Protein AF-A0A061RTJ3-F1 (afdb_monomer)

Secondary structure (DSSP, 8-state):
----PPPPPTT-----------------TT---SS-HHHHHHHHHHHHHHHHH---HHHHHHHHHHH-EEEEEESSSSS-EEEEE--GGG--S---

Mean predicted aligned error: 13.63 Å

Foldseek 3Di:
DDDDDDDDDPPPDDPPPDDPPPPQPPDPPDDPDPDAQVVVQLVSQLVRLCVQAVDDSVVSSVLCVVFKDKDWPDDPPVHTHIHIDGDPVSRNHPDD

Solvent-accessible surface area (backbone atoms only — not comparable to full-atom values): 6374 Å² total; per-residue (Å²): 138,84,85,82,78,80,79,81,60,97,81,70,72,74,81,69,85,68,74,77,74,76,74,74,78,77,76,77,84,80,68,84,65,96,53,57,38,63,57,49,27,51,49,56,48,47,55,50,49,29,75,61,46,72,52,56,67,70,61,46,50,55,48,42,72,74,56,42,46,77,47,77,76,43,75,80,78,89,53,62,36,42,45,62,47,66,54,75,89,73,51,66,48,91,80,127

Radius of gyration: 20.85 Å; Cα contacts (8 Å, |Δi|>4): 71; chains: 1; bounding box: 65×34×39 Å

Organism: NCBI:txid582737

Sequence (96 aa):
EGASIPFPPPWEATPAVRAPARAPPARRRGRPHPLSAQVAALQDLLEWLHAASGLEH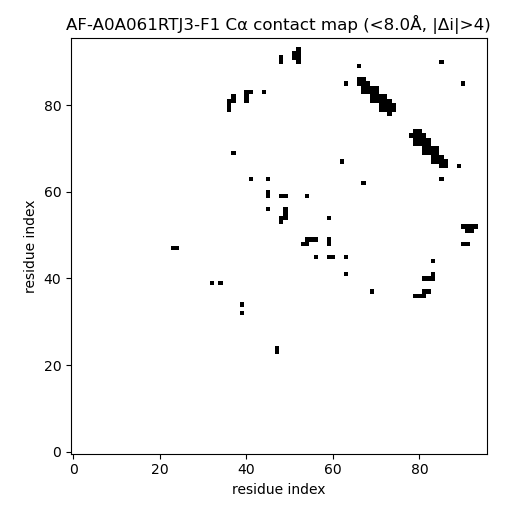EKLYRLASLAGDMAVTQVVNGRKGVHMLFPKSGIPVPQK

Nearest PDB structures (foldseek):
  2f4l-assembly2_C  TM=9.251E-01  e=8.123E-02  Thermotoga maritima MSB8
  2f4l-assembly1_B  TM=9.251E-01  e=1.293E-01  Thermotoga maritima MSB8
  2f4l-assembly2_D  TM=9.235E-01  e=1.476E-01  Thermotoga maritima MSB8
  2f4l-assembly1_A  TM=9.223E-01  e=2.866E-01  Thermotoga maritima MSB8
  4cro-assembly1_B  TM=3.526E-01  e=1.012E+00  Lambdavirus lambda

Structure (mmCIF, N/CA/C/O backbone):
data_AF-A0A061RTJ3-F1
#
_entry.id   AF-A0A061RTJ3-F1
#
loop_
_atom_site.group_PDB
_atom_site.id
_atom_site.type_symbol
_atom_site.label_atom_id
_atom_site.label_alt_id
_atom_site.label_comp_id
_atom_site.label_asym_id
_atom_site.label_entity_id
_atom_site.label_seq_id
_atom_site.pdbx_PDB_ins_code
_atom_site.Cartn_x
_atom_site.Cartn_y
_atom_site.Cartn_z
_atom_site.occupancy
_atom_site.B_iso_or_equiv
_atom_site.auth_seq_id
_atom_site.auth_comp_id
_atom_site.auth_asym_id
_atom_site.auth_atom_id
_atom_site.pdbx_PDB_model_num
ATOM 1 N N . GLU A 1 1 ? -56.541 -21.928 20.014 1.00 43.03 1 GLU A N 1
ATOM 2 C CA . GLU A 1 1 ? -56.282 -22.091 18.568 1.00 43.03 1 GLU A CA 1
ATOM 3 C C . GLU A 1 1 ? -54.878 -21.606 18.252 1.00 43.03 1 GLU A C 1
ATOM 5 O O . GLU A 1 1 ? -54.590 -20.438 18.466 1.00 43.03 1 GLU A O 1
ATOM 10 N N . GLY A 1 2 ? -53.976 -22.512 17.872 1.00 45.78 2 GLY A N 1
ATOM 11 C CA . GLY A 1 2 ? -52.583 -22.185 17.557 1.00 45.78 2 GLY A CA 1
ATOM 12 C C . GLY A 1 2 ? -52.384 -22.106 16.048 1.00 45.78 2 GLY A C 1
ATOM 13 O O . GLY A 1 2 ? -52.541 -23.111 15.362 1.00 45.78 2 GLY A O 1
ATOM 14 N N . ALA A 1 3 ? -52.049 -20.923 15.533 1.00 50.97 3 ALA A N 1
ATOM 15 C CA . ALA A 1 3 ? -51.681 -20.739 14.135 1.00 50.97 3 ALA A CA 1
ATOM 16 C C . ALA A 1 3 ? -50.208 -21.136 13.938 1.00 50.97 3 ALA A C 1
ATOM 18 O O . ALA A 1 3 ? -49.296 -20.446 14.392 1.00 50.97 3 ALA A O 1
ATOM 19 N N . SER A 1 4 ? -49.976 -22.270 13.279 1.00 50.12 4 SER A N 1
ATOM 20 C CA . SER A 1 4 ? -48.657 -22.713 12.829 1.00 50.12 4 SER A CA 1
ATOM 21 C C . SER A 1 4 ? -48.188 -21.834 11.666 1.00 50.12 4 SER A C 1
ATOM 23 O O . SER A 1 4 ? -48.743 -21.909 10.571 1.00 50.12 4 SER A O 1
ATOM 25 N N . ILE A 1 5 ? -47.171 -21.005 11.891 1.00 60.84 5 ILE A N 1
ATOM 26 C CA . ILE A 1 5 ? -46.486 -20.274 10.818 1.00 60.84 5 ILE A CA 1
ATOM 27 C C . ILE A 1 5 ? -45.558 -21.275 10.109 1.00 60.84 5 ILE 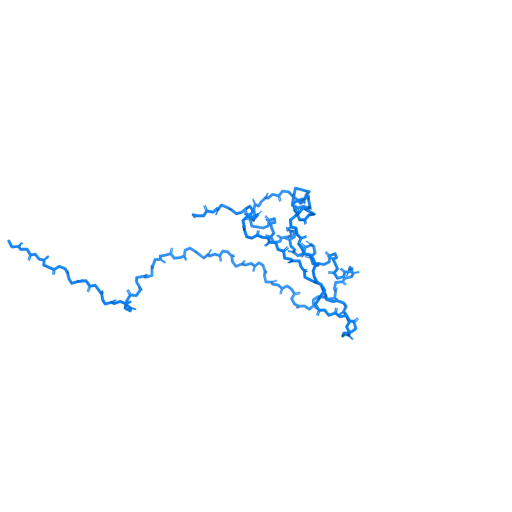A C 1
ATOM 29 O O . ILE A 1 5 ? -44.748 -21.909 10.792 1.00 60.84 5 ILE A O 1
ATOM 33 N N . PRO A 1 6 ? -45.649 -21.473 8.782 1.00 61.97 6 PRO A N 1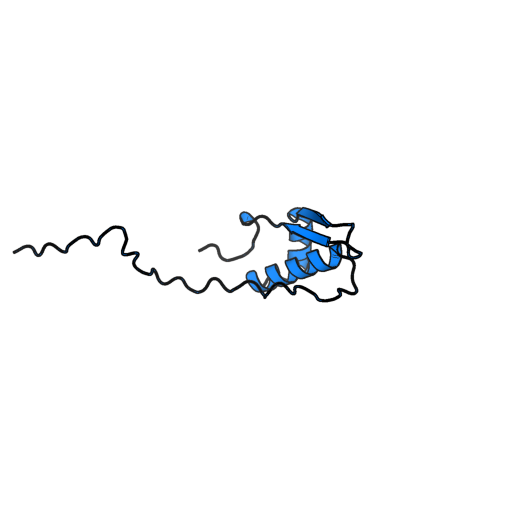
ATOM 34 C CA . PRO A 1 6 ? -44.742 -22.376 8.087 1.00 61.97 6 PRO A CA 1
ATOM 35 C C . PRO A 1 6 ? -43.318 -21.803 8.079 1.00 61.97 6 PRO A C 1
ATOM 37 O O . PRO A 1 6 ? -43.104 -20.627 7.789 1.00 61.97 6 PRO A O 1
ATOM 40 N N . PHE A 1 7 ? -42.342 -22.651 8.408 1.00 55.75 7 PHE A N 1
ATOM 41 C CA . PHE A 1 7 ? -40.918 -22.357 8.263 1.00 55.75 7 PHE A CA 1
ATOM 42 C C . PHE A 1 7 ? -40.593 -22.232 6.762 1.00 55.75 7 PHE A C 1
ATOM 44 O O . PHE A 1 7 ? -40.908 -23.164 6.015 1.00 55.75 7 PHE A O 1
ATOM 51 N N . PRO A 1 8 ? -40.015 -21.113 6.289 1.00 64.06 8 PRO A N 1
ATOM 52 C CA . PRO A 1 8 ? -39.719 -20.943 4.871 1.00 64.06 8 PRO A CA 1
ATOM 53 C C . PRO A 1 8 ? -38.653 -21.954 4.406 1.00 64.06 8 PRO A C 1
ATOM 55 O O . PRO A 1 8 ? -37.799 -22.370 5.197 1.00 64.06 8 PRO A O 1
ATOM 58 N N . PRO A 1 9 ? -38.692 -22.391 3.136 1.00 64.06 9 PRO A N 1
ATOM 59 C CA . PRO A 1 9 ? -37.754 -23.372 2.610 1.00 64.06 9 PRO A CA 1
ATOM 60 C C . PRO A 1 9 ? -36.319 -22.811 2.544 1.00 64.06 9 PRO A C 1
ATOM 62 O O . PRO A 1 9 ? -36.119 -21.607 2.390 1.00 64.06 9 PRO A O 1
ATOM 65 N N . PRO A 1 10 ? -35.292 -23.680 2.585 1.00 56.88 10 PRO A N 1
ATOM 66 C CA . PRO A 1 10 ? -33.886 -23.288 2.755 1.00 56.88 10 PRO A CA 1
ATOM 67 C C . PRO A 1 10 ? -33.290 -22.460 1.602 1.00 56.88 10 PRO A C 1
ATOM 69 O O . PRO A 1 10 ? -32.165 -21.980 1.716 1.00 56.88 10 PRO A O 1
ATOM 72 N N . TRP A 1 11 ? -34.011 -22.306 0.489 1.00 66.00 11 TRP A N 1
ATOM 73 C CA . TRP A 1 11 ? -33.580 -21.544 -0.684 1.00 66.00 11 TRP A CA 1
ATOM 74 C C . TRP A 1 11 ? -34.189 -20.134 -0.753 1.00 66.00 11 TRP A C 1
ATOM 76 O O . TRP A 1 11 ? -33.711 -19.310 -1.534 1.00 66.00 11 TRP A O 1
ATOM 86 N N . GLU A 1 12 ? -35.182 -19.815 0.084 1.00 56.19 12 GLU A N 1
ATOM 87 C CA . GLU A 1 12 ? -35.664 -18.444 0.267 1.00 56.19 12 GLU A CA 1
ATOM 88 C C . GLU A 1 12 ? -34.734 -17.712 1.238 1.00 56.19 12 GLU A C 1
ATOM 90 O O . GLU A 1 12 ? -35.011 -17.535 2.425 1.00 56.19 12 GLU A O 1
ATOM 95 N N . ALA A 1 13 ? -33.578 -17.286 0.731 1.00 55.25 13 ALA A N 1
ATOM 96 C CA . ALA A 1 13 ? -32.742 -16.344 1.453 1.00 55.25 13 ALA A CA 1
ATOM 97 C C . ALA A 1 13 ? -33.522 -15.031 1.608 1.00 55.25 13 ALA A C 1
ATOM 99 O O . ALA A 1 13 ? -33.714 -14.285 0.646 1.00 55.25 13 ALA A O 1
ATOM 100 N N . THR A 1 14 ? -33.962 -14.731 2.829 1.00 60.97 14 THR A N 1
ATOM 101 C CA . THR A 1 14 ? -34.431 -13.392 3.189 1.00 60.97 14 THR A CA 1
ATOM 102 C C . THR A 1 14 ? -33.308 -12.421 2.821 1.00 60.97 14 THR A C 1
ATOM 104 O O . THR A 1 14 ? -32.170 -12.644 3.254 1.00 60.97 14 THR A O 1
ATOM 107 N N . PRO A 1 15 ? -33.546 -11.357 2.030 1.00 46.69 15 PRO A N 1
ATOM 108 C CA . PRO A 1 15 ? -32.505 -10.381 1.789 1.00 46.69 15 PRO A CA 1
ATOM 109 C C . PRO A 1 15 ? -32.352 -9.586 3.084 1.00 46.69 15 PRO A C 1
ATOM 111 O O . PRO A 1 15 ? -32.994 -8.558 3.290 1.00 46.69 15 PRO A O 1
ATOM 114 N N . ALA A 1 16 ? -31.507 -10.082 3.989 1.00 52.50 16 ALA A N 1
ATOM 115 C CA . ALA A 1 16 ? -30.940 -9.261 5.038 1.00 52.50 16 ALA A CA 1
ATOM 116 C C . ALA A 1 16 ? -30.360 -8.039 4.329 1.00 52.50 16 ALA A C 1
ATOM 118 O O . ALA A 1 16 ? -29.482 -8.180 3.475 1.00 52.50 16 ALA A O 1
ATOM 119 N N . VAL A 1 17 ? -30.923 -6.867 4.628 1.00 51.25 17 VAL A N 1
ATOM 120 C CA . VAL A 1 17 ? -30.547 -5.574 4.062 1.00 51.25 17 VAL A CA 1
ATOM 121 C C . VAL A 1 17 ? -29.036 -5.418 4.197 1.00 51.25 17 VAL A C 1
ATOM 123 O O . VAL A 1 17 ? -28.491 -5.056 5.242 1.00 51.25 17 VAL A O 1
ATOM 126 N N . ARG A 1 18 ? -28.330 -5.766 3.123 1.00 49.16 18 ARG A N 1
ATOM 127 C CA . ARG A 1 18 ? -26.896 -5.598 3.008 1.00 49.16 18 ARG A CA 1
ATOM 128 C C . ARG A 1 18 ? -26.713 -4.152 2.599 1.00 49.16 18 ARG A C 1
ATOM 130 O O . ARG A 1 18 ? -26.808 -3.824 1.420 1.00 49.16 18 ARG A O 1
ATOM 137 N N . ALA A 1 19 ? -26.488 -3.291 3.590 1.00 47.69 19 ALA A N 1
ATOM 138 C CA . ALA A 1 19 ? -25.939 -1.964 3.344 1.00 47.69 19 ALA A 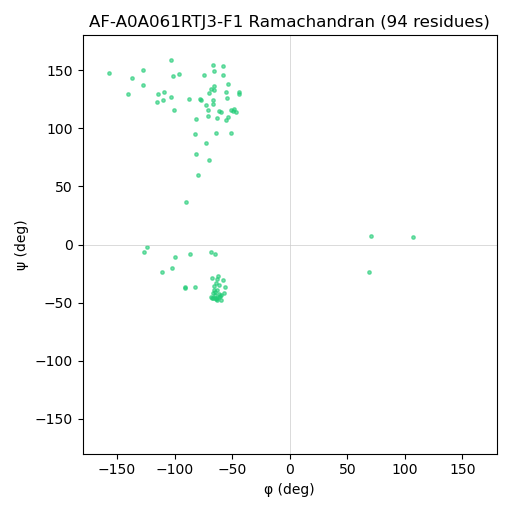CA 1
ATOM 139 C C . ALA A 1 19 ? -24.787 -2.116 2.335 1.00 47.69 19 ALA A C 1
ATOM 141 O O . ALA A 1 19 ? -23.976 -3.040 2.501 1.00 47.69 19 ALA A O 1
ATOM 142 N N . PRO A 1 20 ? -24.733 -1.305 1.264 1.00 45.31 20 PRO A N 1
ATOM 143 C CA . PRO A 1 20 ? -23.725 -1.489 0.240 1.00 45.31 20 PRO A CA 1
ATOM 144 C C . PRO A 1 20 ? -22.365 -1.337 0.911 1.00 45.31 20 PRO A C 1
ATOM 146 O O . PRO A 1 20 ? -22.023 -0.266 1.411 1.00 45.31 20 PRO A O 1
ATOM 149 N N . ALA A 1 21 ? -21.599 -2.430 0.950 1.00 56.09 21 ALA A N 1
ATOM 150 C CA . ALA A 1 21 ? -20.177 -2.352 1.218 1.00 56.09 21 ALA A CA 1
ATOM 151 C C . ALA A 1 21 ? -19.641 -1.351 0.199 1.00 56.09 21 ALA A C 1
ATOM 153 O O . ALA A 1 21 ? -19.715 -1.607 -1.005 1.00 56.09 21 ALA A O 1
ATOM 154 N N . ARG A 1 22 ? -19.245 -0.171 0.685 1.00 52.72 22 ARG A N 1
ATOM 155 C CA . ARG A 1 22 ? -18.787 0.950 -0.132 1.00 52.72 22 ARG A CA 1
ATOM 156 C C . ARG A 1 22 ? -17.797 0.382 -1.141 1.00 52.72 22 ARG A C 1
ATOM 158 O O . ARG A 1 22 ? -16.785 -0.194 -0.740 1.00 52.72 22 ARG A O 1
ATOM 165 N N . ALA A 1 23 ? -18.160 0.424 -2.423 1.00 44.81 23 ALA A N 1
ATOM 166 C CA . ALA A 1 23 ? -17.350 -0.193 -3.457 1.00 44.81 23 ALA A CA 1
ATOM 167 C C . ALA A 1 23 ? -15.937 0.394 -3.347 1.00 44.81 23 ALA A C 1
ATOM 169 O O . ALA A 1 23 ? -15.814 1.619 -3.226 1.00 44.81 23 ALA A O 1
ATOM 170 N N . PRO A 1 24 ? -14.879 -0.439 -3.329 1.00 51.84 24 PRO A N 1
ATOM 171 C CA . PRO A 1 24 ? -13.529 0.092 -3.364 1.00 51.84 24 PRO A CA 1
ATOM 172 C C . PRO A 1 24 ? -13.430 1.031 -4.576 1.00 51.84 24 PRO A C 1
ATOM 174 O O . PRO A 1 24 ? -13.999 0.691 -5.622 1.00 51.84 24 PRO A O 1
ATOM 177 N N . PRO A 1 25 ? -12.772 2.204 -4.461 1.00 51.75 25 PRO A N 1
ATOM 178 C CA . PRO A 1 25 ? -12.534 3.073 -5.605 1.00 51.75 25 PRO A CA 1
ATOM 179 C C . PRO A 1 25 ? -12.075 2.223 -6.787 1.00 51.75 25 PRO A C 1
ATOM 181 O O . PRO A 1 25 ? -11.218 1.348 -6.632 1.00 51.75 25 PRO A O 1
ATOM 184 N N . ALA A 1 26 ? -12.721 2.418 -7.940 1.00 54.69 26 ALA A N 1
ATOM 185 C CA . ALA A 1 26 ? -12.464 1.629 -9.134 1.00 54.69 26 ALA A CA 1
ATOM 186 C C . ALA A 1 26 ? -10.951 1.587 -9.374 1.00 54.69 26 ALA A C 1
ATOM 188 O O . ALA A 1 26 ? -10.340 2.632 -9.609 1.00 54.69 26 ALA A O 1
ATOM 189 N N . ARG A 1 27 ? -10.342 0.391 -9.270 1.00 55.28 27 ARG A N 1
ATOM 190 C CA . ARG A 1 27 ? -8.915 0.194 -9.559 1.00 55.28 27 ARG A CA 1
ATOM 191 C C . ARG A 1 27 ? -8.640 0.858 -10.900 1.00 55.28 27 ARG A C 1
ATOM 193 O O . ARG A 1 27 ? -9.202 0.432 -11.912 1.00 55.28 27 ARG A O 1
ATOM 200 N N . ARG A 1 28 ? -7.800 1.894 -10.913 1.00 56.38 28 ARG A N 1
ATOM 201 C CA . ARG A 1 28 ? -7.447 2.640 -12.125 1.00 56.38 28 ARG A CA 1
ATOM 202 C C . ARG A 1 28 ? -6.569 1.762 -13.025 1.00 56.38 28 ARG A C 1
ATOM 204 O O . ARG A 1 28 ? -5.365 1.972 -13.137 1.00 56.38 28 ARG A O 1
ATOM 211 N N . ARG A 1 29 ? -7.146 0.744 -13.674 1.00 46.06 29 ARG A N 1
ATOM 212 C CA . ARG A 1 29 ? -6.452 -0.030 -14.711 1.00 46.06 29 ARG A CA 1
ATOM 213 C C . ARG A 1 29 ? -6.095 0.929 -15.850 1.00 46.06 29 ARG A C 1
ATOM 215 O O . ARG A 1 29 ? -6.982 1.451 -16.510 1.00 46.06 29 ARG A O 1
ATOM 222 N N . GLY A 1 30 ? -4.799 1.146 -16.072 1.00 52.59 30 GLY A N 1
ATOM 223 C CA . GLY A 1 30 ? -4.295 1.726 -17.320 1.00 52.59 30 GLY A CA 1
ATOM 224 C C . GLY A 1 30 ? -3.783 3.166 -17.285 1.00 52.59 30 GLY A C 1
ATOM 225 O O . GLY A 1 30 ? -3.431 3.669 -18.348 1.00 52.59 30 GLY A O 1
ATOM 226 N N . ARG A 1 31 ? -3.661 3.843 -16.132 1.00 53.44 31 ARG A N 1
ATOM 227 C CA . ARG A 1 31 ? -2.904 5.110 -16.131 1.00 53.44 31 ARG A CA 1
ATOM 228 C C . ARG A 1 31 ? -1.411 4.824 -16.327 1.00 53.44 31 ARG A C 1
ATOM 230 O O . ARG A 1 31 ? -0.858 3.999 -15.593 1.00 53.44 31 ARG A O 1
ATOM 237 N N . PRO A 1 32 ? -0.722 5.505 -17.260 1.00 52.44 32 PRO A N 1
ATOM 238 C CA . PRO A 1 32 ? 0.723 5.561 -17.216 1.00 52.44 32 PRO A CA 1
ATOM 239 C C . PRO A 1 32 ? 1.114 6.295 -15.932 1.00 52.44 32 PRO A C 1
ATOM 241 O O . PRO A 1 32 ? 1.063 7.516 -15.879 1.00 52.44 32 PRO A O 1
ATOM 244 N N . HIS A 1 33 ? 1.420 5.553 -14.863 1.00 55.50 33 HIS A N 1
ATOM 245 C CA . HIS A 1 33 ? 1.914 6.177 -13.642 1.00 55.50 33 HIS A CA 1
ATOM 246 C C . HIS A 1 33 ? 3.296 6.764 -13.962 1.00 55.50 33 HIS A C 1
ATOM 248 O O . HIS A 1 33 ? 4.172 6.003 -14.377 1.00 55.50 33 HIS A O 1
ATOM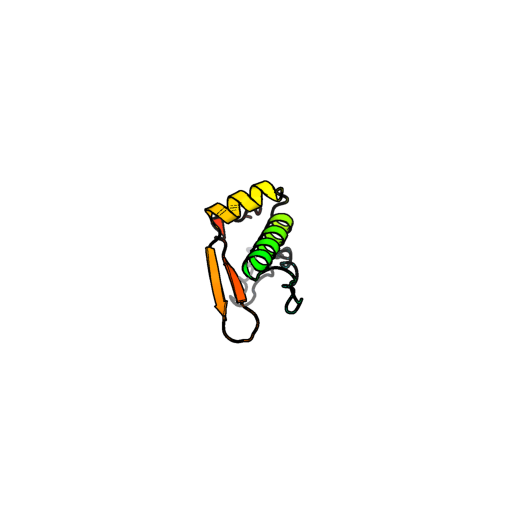 254 N N . PRO A 1 34 ? 3.511 8.082 -13.804 1.00 53.88 34 PRO A N 1
ATOM 255 C CA . PRO A 1 34 ? 4.829 8.695 -13.990 1.00 53.88 34 PRO A CA 1
ATOM 256 C C . PRO A 1 34 ? 5.822 8.276 -12.890 1.00 53.88 34 PRO A C 1
ATOM 258 O O . PRO A 1 34 ? 6.998 8.613 -12.946 1.00 53.88 34 PRO A O 1
ATOM 261 N N . LEU A 1 35 ? 5.336 7.543 -11.883 1.00 64.88 35 LEU A N 1
ATOM 262 C CA . LEU A 1 35 ? 6.069 7.064 -10.720 1.00 64.88 35 LEU A CA 1
ATOM 263 C C . LEU A 1 35 ? 6.400 5.579 -10.881 1.00 64.88 35 LEU A C 1
ATOM 265 O O . LEU A 1 35 ? 5.746 4.856 -11.638 1.00 64.88 35 LEU A O 1
ATOM 269 N N . SER A 1 36 ? 7.404 5.110 -10.143 1.00 87.44 36 SER A N 1
ATOM 270 C CA . SER A 1 36 ? 7.765 3.695 -10.139 1.00 87.44 36 SER A CA 1
ATOM 271 C C . SER A 1 36 ? 6.584 2.814 -9.703 1.00 87.44 36 SER A C 1
ATOM 273 O O . SER A 1 36 ? 5.693 3.240 -8.966 1.00 87.44 36 SER A O 1
ATOM 275 N N . ALA A 1 37 ? 6.573 1.558 -10.157 1.00 88.25 37 ALA A N 1
ATOM 276 C CA . ALA A 1 37 ? 5.482 0.619 -9.884 1.00 88.25 37 ALA A CA 1
ATOM 277 C C . ALA A 1 37 ? 5.232 0.403 -8.380 1.00 88.25 37 ALA A C 1
ATOM 279 O O . ALA A 1 37 ? 4.097 0.176 -7.972 1.00 88.25 37 ALA A O 1
ATOM 280 N N . GLN A 1 38 ? 6.282 0.508 -7.560 1.00 92.19 38 GLN A N 1
ATOM 281 C CA . GLN A 1 38 ? 6.192 0.418 -6.103 1.00 92.19 38 GLN A CA 1
ATOM 282 C C . GLN A 1 38 ? 5.431 1.612 -5.519 1.00 92.19 38 GLN A C 1
ATOM 284 O O . GLN A 1 38 ? 4.526 1.438 -4.709 1.00 92.19 38 GLN A O 1
ATOM 289 N N . VAL A 1 39 ? 5.767 2.824 -5.972 1.00 92.38 39 VAL A N 1
ATOM 290 C CA . VAL A 1 39 ? 5.133 4.061 -5.502 1.00 92.38 39 VAL A CA 1
ATOM 291 C C . VAL A 1 39 ? 3.660 4.092 -5.897 1.00 92.38 39 VAL A C 1
ATOM 293 O O . VAL A 1 39 ? 2.824 4.446 -5.073 1.00 92.38 39 VAL A O 1
ATOM 296 N N . ALA A 1 40 ? 3.333 3.658 -7.117 1.00 90.75 40 ALA A N 1
ATOM 297 C CA . ALA A 1 40 ? 1.948 3.538 -7.566 1.00 90.75 40 ALA A CA 1
ATOM 298 C C . ALA A 1 40 ? 1.138 2.573 -6.680 1.00 90.75 40 ALA A C 1
ATOM 300 O O . ALA A 1 40 ? 0.060 2.924 -6.212 1.00 90.75 40 ALA A O 1
ATOM 301 N N . ALA A 1 41 ? 1.681 1.384 -6.388 1.00 91.56 41 ALA A N 1
ATOM 302 C CA . ALA A 1 41 ? 1.004 0.396 -5.546 1.00 91.56 41 ALA A CA 1
ATOM 303 C C . ALA A 1 41 ? 0.778 0.893 -4.107 1.00 91.56 41 ALA A C 1
ATOM 305 O O . ALA A 1 41 ? -0.277 0.633 -3.528 1.00 91.56 41 ALA A O 1
ATOM 306 N N . LEU A 1 42 ? 1.750 1.614 -3.541 1.00 93.44 42 LEU A N 1
ATOM 307 C CA . LEU A 1 42 ? 1.626 2.202 -2.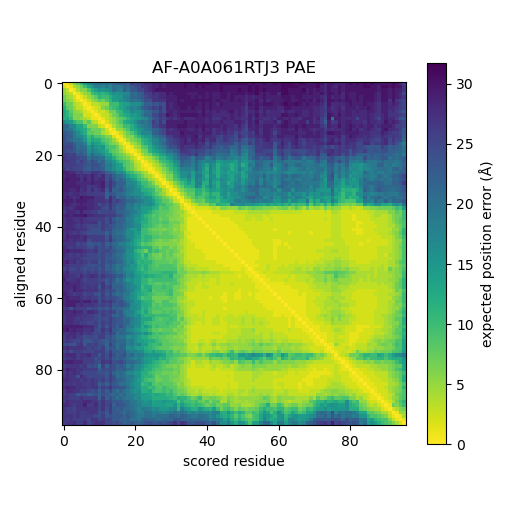211 1.00 93.44 42 LEU A CA 1
ATOM 308 C C . LEU A 1 42 ? 0.589 3.332 -2.187 1.00 93.44 42 LEU A C 1
ATOM 310 O O . LEU A 1 42 ? -0.248 3.356 -1.292 1.00 93.44 42 LEU A O 1
ATOM 314 N N . GLN A 1 43 ? 0.608 4.241 -3.165 1.00 92.19 43 GLN A N 1
ATOM 315 C CA . GLN A 1 43 ? -0.370 5.333 -3.247 1.00 92.19 43 GLN A CA 1
ATOM 316 C C . GLN A 1 43 ? -1.797 4.802 -3.392 1.00 92.19 43 GLN A C 1
ATOM 318 O O . GLN A 1 43 ? -2.669 5.219 -2.635 1.00 92.19 43 GLN A O 1
ATOM 323 N N . ASP A 1 44 ? -2.011 3.818 -4.270 1.00 91.69 44 ASP A N 1
ATOM 324 C CA . ASP A 1 44 ? -3.314 3.166 -4.429 1.00 91.69 44 ASP A CA 1
ATOM 325 C C . ASP A 1 44 ? -3.810 2.560 -3.101 1.00 91.69 44 ASP A C 1
ATOM 327 O O . ASP A 1 44 ? -4.992 2.676 -2.764 1.00 91.69 44 ASP A O 1
ATOM 331 N N . LEU A 1 45 ? -2.920 1.926 -2.322 1.00 91.88 45 LEU A N 1
ATOM 332 C CA . LEU A 1 45 ? -3.275 1.384 -1.008 1.00 91.88 45 LEU A CA 1
ATOM 333 C C . LEU A 1 45 ? -3.618 2.496 -0.010 1.00 91.88 45 LEU A C 1
ATOM 335 O O . LEU A 1 45 ? -4.611 2.376 0.706 1.00 91.88 45 LEU A O 1
ATOM 339 N N . LEU A 1 46 ? -2.811 3.556 0.065 1.00 92.56 46 LEU A N 1
ATOM 340 C CA . LEU A 1 46 ? -3.023 4.648 1.016 1.00 92.56 46 LEU A CA 1
ATOM 341 C C . LEU A 1 46 ? -4.315 5.407 0.721 1.00 92.56 46 LEU A C 1
ATOM 343 O O . LEU A 1 46 ? -5.080 5.650 1.650 1.00 92.56 46 LEU A O 1
ATOM 347 N N . GLU A 1 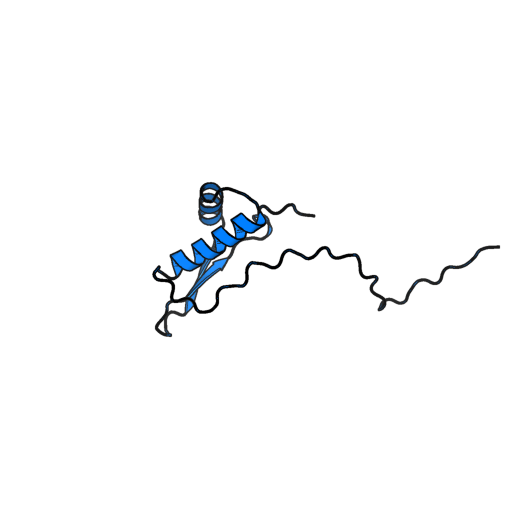47 ? -4.606 5.702 -0.547 1.00 91.88 47 GLU A N 1
ATOM 348 C CA . GLU A 1 47 ? -5.879 6.302 -0.960 1.00 91.88 47 GLU A CA 1
ATOM 349 C C . GLU A 1 47 ? -7.059 5.405 -0.570 1.00 91.88 47 GLU A C 1
ATOM 351 O O . GLU A 1 47 ? -8.064 5.878 -0.031 1.00 91.88 47 GLU A O 1
ATOM 356 N N . TRP A 1 48 ? -6.929 4.093 -0.793 1.00 90.25 48 TRP A N 1
ATOM 357 C CA . TRP A 1 48 ? -7.958 3.126 -0.426 1.00 90.25 48 TRP A CA 1
ATOM 358 C C . TRP A 1 48 ? -8.184 3.059 1.091 1.00 90.25 48 TRP A C 1
ATOM 360 O O . TRP A 1 48 ? -9.328 3.129 1.547 1.00 90.25 48 TRP A O 1
ATOM 370 N N . LEU A 1 49 ? -7.112 2.972 1.882 1.00 89.88 49 LEU A N 1
ATOM 371 C CA . LEU A 1 49 ? -7.179 2.947 3.343 1.00 89.88 49 LEU A CA 1
ATOM 372 C C . LEU A 1 49 ? -7.698 4.271 3.911 1.00 89.88 49 LEU A C 1
ATOM 374 O O . LEU A 1 49 ? -8.487 4.256 4.855 1.00 89.88 49 LEU A O 1
ATOM 378 N N . HIS A 1 50 ? -7.304 5.406 3.336 1.00 90.81 50 HIS A N 1
ATOM 379 C CA . HIS A 1 50 ? -7.780 6.727 3.737 1.00 90.81 50 HIS A CA 1
ATOM 380 C C . HIS A 1 50 ? -9.283 6.850 3.493 1.00 90.81 50 HIS A C 1
ATOM 382 O O . HIS A 1 50 ? -10.031 7.191 4.406 1.00 90.81 50 HIS A O 1
ATOM 388 N N . ALA A 1 51 ? -9.752 6.459 2.306 1.00 87.56 51 ALA A N 1
ATOM 389 C CA . ALA A 1 51 ? -11.175 6.456 1.984 1.00 87.56 51 ALA A CA 1
ATOM 390 C C . ALA A 1 51 ? -11.995 5.493 2.866 1.00 87.56 51 ALA A C 1
ATOM 392 O O . ALA A 1 51 ? -13.181 5.743 3.103 1.00 87.56 51 ALA A O 1
ATOM 393 N N . ALA A 1 52 ? -11.390 4.396 3.332 1.00 86.50 52 ALA A N 1
ATOM 394 C CA . ALA A 1 52 ? -12.043 3.400 4.178 1.00 86.50 52 ALA A CA 1
ATOM 395 C C . ALA A 1 52 ? -12.073 3.781 5.671 1.00 86.50 52 ALA A C 1
ATOM 397 O O . ALA A 1 52 ? -13.058 3.486 6.344 1.00 86.50 52 ALA A O 1
ATOM 398 N N . SER A 1 53 ? -11.016 4.421 6.178 1.00 86.62 53 SER A N 1
ATOM 399 C CA . SER A 1 53 ? -10.798 4.654 7.616 1.00 86.62 53 SER A CA 1
ATOM 400 C C . SER A 1 53 ? -10.913 6.109 8.067 1.00 86.62 53 SER A C 1
ATOM 402 O O . SER A 1 53 ? -11.140 6.364 9.246 1.00 86.62 53 SER A O 1
ATOM 404 N N . GLY A 1 54 ? -10.713 7.068 7.159 1.00 85.81 54 GLY A N 1
ATOM 405 C CA . GLY A 1 54 ? -10.583 8.490 7.489 1.00 85.81 54 GLY A CA 1
ATOM 406 C C . GLY A 1 54 ? -9.278 8.86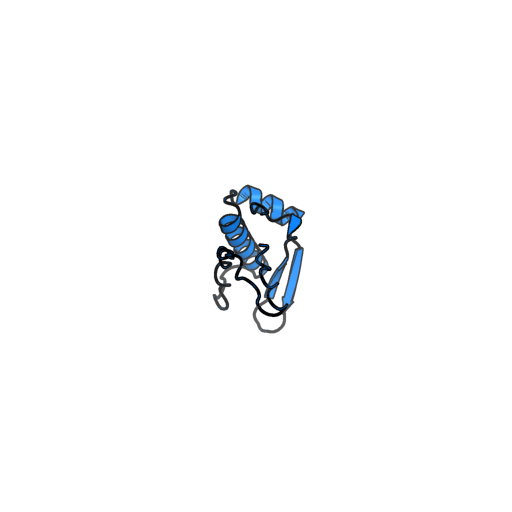2 8.206 1.00 85.81 54 GLY A C 1
ATOM 407 O O . GLY A 1 54 ? -9.139 9.998 8.649 1.00 85.81 54 GLY A O 1
ATOM 408 N N . LEU A 1 55 ? -8.318 7.939 8.348 1.00 88.94 55 LEU A N 1
ATOM 409 C CA . LEU A 1 55 ? -7.028 8.229 8.979 1.00 88.94 55 LEU A CA 1
ATOM 410 C C . LEU A 1 55 ? -6.120 9.050 8.065 1.00 88.94 55 LEU A C 1
ATOM 412 O O . LEU A 1 55 ? -6.079 8.841 6.857 1.00 88.94 55 LEU A O 1
ATOM 416 N N . GLU A 1 56 ? -5.321 9.926 8.669 1.00 90.44 56 GLU A N 1
ATOM 417 C CA . GLU A 1 56 ? -4.308 10.711 7.962 1.00 90.44 56 GLU A CA 1
ATOM 418 C C . GLU A 1 56 ? -3.282 9.842 7.227 1.00 90.44 56 GLU A C 1
ATOM 420 O O . GLU A 1 56 ? -2.862 8.784 7.717 1.00 90.44 56 GLU A O 1
ATOM 425 N N . HIS A 1 57 ? -2.814 10.342 6.080 1.00 88.31 57 HIS A N 1
ATOM 426 C CA . HIS A 1 57 ? -1.864 9.638 5.216 1.00 88.31 57 HIS A CA 1
ATOM 427 C C . HIS A 1 57 ? -0.580 9.239 5.955 1.00 88.31 57 HIS A C 1
ATOM 429 O O . HIS A 1 57 ? -0.083 8.141 5.731 1.00 88.31 57 HIS A O 1
ATOM 435 N N . GLU A 1 58 ? -0.072 10.058 6.885 1.00 93.94 58 GLU A N 1
ATOM 436 C CA . GLU A 1 58 ? 1.112 9.696 7.682 1.00 93.94 58 GLU A CA 1
ATOM 437 C C . GLU A 1 58 ? 0.905 8.433 8.525 1.00 93.94 58 GLU A C 1
ATOM 439 O O . GLU A 1 58 ? 1.781 7.567 8.588 1.00 93.94 58 GLU A O 1
ATOM 444 N N . LYS A 1 59 ? -0.253 8.311 9.188 1.00 92.44 59 LYS A N 1
ATOM 445 C CA . LYS A 1 59 ? -0.561 7.146 10.031 1.00 92.44 59 LYS A CA 1
ATOM 446 C C . LYS A 1 59 ? -0.701 5.897 9.173 1.00 92.44 59 LYS A C 1
ATOM 448 O O . LYS A 1 59 ? -0.175 4.845 9.530 1.00 92.44 59 LYS A O 1
ATOM 453 N N . LEU A 1 60 ? -1.360 6.033 8.027 1.00 92.00 60 LEU A N 1
ATOM 454 C CA . LEU A 1 60 ? -1.518 4.950 7.066 1.00 92.00 60 LEU A CA 1
ATOM 455 C C . LEU A 1 60 ? -0.186 4.539 6.442 1.00 92.00 60 LEU A C 1
ATOM 457 O O . LEU A 1 60 ? 0.042 3.350 6.257 1.00 92.00 60 LEU A O 1
ATOM 461 N N . TYR A 1 61 ? 0.721 5.484 6.194 1.00 94.12 61 TYR A N 1
ATOM 462 C CA . TYR A 1 61 ? 2.062 5.192 5.695 1.00 94.12 61 TYR A CA 1
ATOM 463 C C . TYR A 1 61 ? 2.858 4.352 6.696 1.00 94.12 61 TYR A C 1
ATOM 465 O O . TYR A 1 61 ? 3.443 3.335 6.328 1.00 94.12 61 TYR A O 1
ATOM 473 N N . ARG A 1 62 ? 2.834 4.727 7.984 1.00 93.75 62 ARG A N 1
ATOM 474 C CA . ARG A 1 62 ? 3.473 3.939 9.054 1.00 93.75 62 ARG A CA 1
ATOM 475 C C . ARG A 1 62 ? 2.861 2.544 9.161 1.00 93.75 62 ARG A C 1
ATOM 477 O O . ARG A 1 62 ? 3.588 1.564 9.275 1.00 93.75 62 ARG A O 1
ATOM 484 N N . LEU A 1 63 ? 1.537 2.450 9.076 1.00 92.00 63 LEU A N 1
ATOM 485 C CA . LEU A 1 63 ? 0.823 1.179 9.127 1.00 92.00 63 LEU A CA 1
ATOM 486 C C . LEU A 1 63 ? 1.159 0.280 7.924 1.00 92.00 63 LEU A C 1
ATOM 488 O O . LEU A 1 63 ? 1.467 -0.895 8.103 1.00 92.00 63 LEU A O 1
ATOM 492 N N . ALA A 1 64 ? 1.157 0.833 6.712 1.00 92.12 64 ALA A N 1
ATOM 493 C CA . ALA A 1 64 ? 1.538 0.128 5.491 1.00 92.12 64 ALA A CA 1
ATOM 494 C C . ALA A 1 64 ? 3.014 -0.289 5.507 1.00 92.12 64 ALA A C 1
ATOM 496 O O . ALA A 1 64 ? 3.347 -1.349 4.995 1.00 92.12 64 ALA A O 1
ATOM 497 N N . SER A 1 65 ? 3.895 0.490 6.137 1.00 93.38 65 SER A N 1
ATOM 498 C CA . SER A 1 65 ? 5.297 0.105 6.320 1.00 93.38 65 SER A CA 1
ATOM 499 C C . SER A 1 65 ? 5.480 -1.085 7.267 1.00 93.38 65 SER A C 1
ATOM 501 O O . SER A 1 65 ? 6.480 -1.786 7.149 1.00 93.38 65 SER A O 1
ATOM 503 N N . LEU A 1 66 ? 4.575 -1.279 8.231 1.00 93.69 66 LEU A N 1
ATOM 504 C CA . LEU A 1 66 ? 4.668 -2.345 9.235 1.00 93.69 66 LEU A CA 1
ATOM 505 C C . LEU A 1 66 ? 3.954 -3.626 8.801 1.00 93.69 66 LEU A C 1
ATOM 507 O O . LEU A 1 66 ? 4.403 -4.718 9.129 1.00 93.69 66 LEU A O 1
ATOM 511 N N . ALA A 1 67 ? 2.823 -3.485 8.110 1.00 92.69 67 ALA A N 1
ATOM 512 C CA . ALA A 1 67 ? 1.913 -4.587 7.808 1.00 92.69 67 ALA A CA 1
ATOM 513 C C . ALA A 1 67 ? 1.638 -4.769 6.307 1.00 92.69 67 ALA A C 1
ATOM 515 O O . ALA A 1 67 ? 0.869 -5.651 5.932 1.00 92.69 67 ALA A O 1
ATOM 516 N N . GLY A 1 68 ? 2.192 -3.911 5.449 1.00 91.75 68 GLY A N 1
ATOM 517 C CA . GLY A 1 68 ? 2.028 -4.005 4.004 1.00 91.75 68 GLY A CA 1
ATOM 518 C C . GLY A 1 68 ? 3.083 -4.907 3.378 1.00 91.75 68 GLY A C 1
ATOM 519 O O . GLY A 1 68 ? 4.279 -4.655 3.502 1.00 91.75 68 GLY A O 1
ATOM 520 N N . ASP A 1 69 ? 2.628 -5.905 2.628 1.00 94.50 69 ASP A N 1
ATOM 521 C CA . ASP A 1 69 ? 3.493 -6.812 1.877 1.00 94.50 69 ASP A CA 1
ATOM 522 C C . ASP A 1 69 ? 3.476 -6.443 0.400 1.00 94.50 69 ASP A C 1
ATOM 524 O O . ASP A 1 69 ? 2.418 -6.346 -0.222 1.00 94.50 69 ASP A O 1
ATOM 528 N N . MET A 1 70 ? 4.650 -6.250 -0.194 1.00 93.94 70 MET A N 1
ATOM 529 C CA . MET A 1 70 ? 4.767 -5.845 -1.590 1.00 93.94 70 MET A CA 1
ATOM 530 C C . MET A 1 70 ? 5.314 -6.986 -2.446 1.00 93.94 70 MET A C 1
ATOM 532 O O . MET A 1 70 ? 6.408 -7.489 -2.199 1.00 93.94 70 MET A O 1
ATOM 536 N N . ALA A 1 71 ? 4.580 -7.360 -3.493 1.00 92.50 71 ALA A N 1
ATOM 537 C CA . ALA A 1 71 ? 4.943 -8.461 -4.377 1.00 92.50 71 ALA A CA 1
ATOM 538 C C . ALA A 1 71 ? 4.953 -8.033 -5.850 1.00 92.50 71 ALA A C 1
ATOM 540 O O . ALA A 1 71 ? 4.068 -7.327 -6.351 1.00 92.50 71 ALA A O 1
ATOM 541 N N . VAL A 1 72 ? 5.981 -8.477 -6.570 1.00 92.81 72 VAL A N 1
ATOM 542 C CA . VAL A 1 72 ? 6.150 -8.211 -8.001 1.00 92.81 72 VAL A CA 1
ATOM 543 C C . VAL A 1 72 ? 5.228 -9.139 -8.789 1.00 92.81 72 VAL A C 1
ATOM 545 O O . VAL A 1 72 ? 5.282 -10.352 -8.622 1.00 92.81 72 VAL A O 1
ATOM 548 N N . THR A 1 73 ? 4.380 -8.579 -9.652 1.00 90.25 73 THR A N 1
ATOM 549 C CA . THR A 1 73 ? 3.483 -9.366 -10.518 1.00 90.25 73 THR A CA 1
ATOM 550 C C . THR A 1 73 ? 4.107 -9.680 -11.866 1.00 90.25 73 THR A C 1
ATOM 552 O O . THR A 1 73 ? 3.889 -10.754 -12.415 1.00 90.25 73 THR A O 1
ATOM 555 N N . GLN A 1 74 ? 4.858 -8.733 -12.426 1.00 88.25 74 GLN A N 1
ATOM 556 C CA . GLN A 1 74 ? 5.497 -8.881 -13.727 1.00 88.25 74 GLN A CA 1
ATOM 557 C C . GLN A 1 74 ? 6.699 -7.951 -13.857 1.00 88.25 74 GLN A C 1
ATOM 559 O O . GLN A 1 74 ? 6.696 -6.823 -13.356 1.00 88.25 74 GLN A O 1
ATOM 564 N N . VAL A 1 75 ? 7.704 -8.402 -14.603 1.00 90.88 75 VAL A N 1
ATOM 565 C CA . VAL A 1 75 ? 8.876 -7.587 -14.968 1.00 90.88 75 VAL A CA 1
ATOM 566 C C . VAL A 1 75 ? 9.141 -7.554 -16.472 1.00 90.88 75 VAL A C 1
ATOM 568 O O . VAL A 1 75 ? 10.001 -6.798 -16.907 1.00 90.88 75 VAL A O 1
ATOM 571 N N . VAL A 1 76 ? 8.398 -8.336 -17.263 1.00 88.81 76 VAL A N 1
ATOM 572 C CA . VAL A 1 76 ? 8.755 -8.640 -18.660 1.00 88.81 76 VAL A CA 1
ATOM 573 C C . VAL A 1 76 ? 7.964 -7.857 -19.714 1.00 88.81 76 VAL A C 1
ATOM 575 O O . VAL A 1 76 ? 8.448 -7.679 -20.822 1.00 88.81 76 VAL A O 1
ATOM 578 N N . ASN A 1 77 ? 6.792 -7.305 -19.386 1.00 76.50 77 ASN A N 1
ATOM 579 C CA . ASN A 1 77 ? 5.897 -6.685 -20.379 1.00 76.50 77 ASN A CA 1
ATOM 580 C C . ASN A 1 77 ? 6.156 -5.181 -20.595 1.00 76.50 77 ASN A C 1
ATOM 582 O O . ASN A 1 77 ? 5.218 -4.391 -20.714 1.00 76.50 77 ASN A O 1
ATOM 586 N N . GLY A 1 78 ? 7.422 -4.748 -20.547 1.00 82.44 78 GLY A N 1
ATOM 587 C CA . GLY A 1 78 ? 7.845 -3.343 -20.696 1.00 82.44 78 GLY A CA 1
ATOM 588 C C . GLY A 1 78 ? 7.449 -2.407 -19.541 1.00 82.44 78 GLY A C 1
ATOM 589 O O . GLY A 1 78 ? 8.117 -1.406 -19.290 1.00 82.44 78 GLY A O 1
ATOM 590 N N . ARG A 1 79 ? 6.405 -2.747 -18.776 1.00 83.31 79 ARG A N 1
ATOM 591 C CA . ARG A 1 79 ? 5.978 -2.066 -17.549 1.00 83.31 79 ARG A CA 1
ATOM 592 C C . ARG A 1 79 ? 6.139 -3.014 -16.365 1.00 83.31 79 ARG A C 1
ATOM 594 O O . ARG A 1 79 ? 5.537 -4.087 -16.337 1.00 83.31 79 ARG A O 1
ATOM 601 N N . LYS A 1 80 ? 6.919 -2.604 -15.364 1.00 88.00 80 LYS A N 1
ATOM 602 C CA . LYS A 1 80 ? 7.025 -3.337 -14.094 1.00 88.00 80 LYS A CA 1
ATOM 603 C C . LYS A 1 80 ? 5.677 -3.277 -13.372 1.00 88.00 80 LYS A C 1
ATOM 605 O O . LYS A 1 80 ? 5.065 -2.213 -13.297 1.00 88.00 80 LYS A O 1
ATOM 610 N N . GLY A 1 81 ? 5.211 -4.416 -12.876 1.00 89.38 81 GLY A N 1
ATOM 611 C CA . GLY A 1 81 ? 3.970 -4.542 -12.122 1.00 89.38 81 GLY A CA 1
ATOM 612 C C . GLY A 1 81 ? 4.270 -4.961 -10.693 1.00 89.38 81 GLY A C 1
ATOM 613 O O . GLY A 1 81 ? 5.007 -5.918 -10.464 1.00 89.38 81 GLY A O 1
ATOM 614 N N . VAL A 1 82 ? 3.704 -4.236 -9.738 1.00 92.00 82 VAL A N 1
ATOM 615 C CA . VAL A 1 82 ? 3.838 -4.504 -8.308 1.00 92.00 82 VAL A CA 1
ATOM 616 C C . VAL A 1 82 ? 2.463 -4.338 -7.677 1.00 92.00 82 VAL A C 1
ATOM 618 O O . VAL A 1 82 ? 1.683 -3.488 -8.107 1.00 92.00 82 VAL A O 1
ATOM 621 N N . HIS A 1 83 ? 2.148 -5.171 -6.694 1.00 92.31 83 HIS A N 1
ATOM 622 C CA . HIS A 1 83 ? 0.948 -5.033 -5.879 1.00 92.31 83 HIS A CA 1
ATOM 623 C C . HIS A 1 83 ? 1.322 -5.034 -4.404 1.00 92.31 83 HIS A C 1
ATOM 625 O O . HIS A 1 83 ? 2.314 -5.650 -4.015 1.00 92.31 83 HIS A O 1
ATOM 631 N N . MET A 1 84 ? 0.514 -4.343 -3.606 1.00 92.81 84 MET A N 1
ATOM 632 C CA . MET A 1 84 ? 0.612 -4.362 -2.156 1.00 92.81 84 MET A CA 1
ATOM 633 C C . MET A 1 84 ? -0.579 -5.130 -1.585 1.00 92.81 84 MET A C 1
ATOM 635 O O . MET A 1 84 ? -1.726 -4.917 -1.992 1.00 92.81 84 MET A O 1
ATOM 639 N N . LEU A 1 85 ? -0.287 -6.056 -0.686 1.00 91.62 85 LEU A N 1
ATOM 640 C CA . LEU A 1 85 ? -1.238 -6.805 0.113 1.00 91.62 85 LEU A CA 1
ATOM 641 C C . LEU A 1 85 ? -1.269 -6.186 1.504 1.00 91.62 85 LEU A C 1
ATOM 643 O O . LEU A 1 85 ? -0.258 -5.705 2.010 1.00 91.62 85 LEU A O 1
ATOM 647 N N . PHE A 1 86 ? -2.450 -6.185 2.108 1.00 91.38 86 PHE A N 1
ATOM 648 C CA . PHE A 1 86 ? -2.642 -5.640 3.438 1.00 91.38 86 PHE A CA 1
ATOM 649 C C . PHE A 1 86 ? -3.615 -6.540 4.214 1.00 91.38 86 PHE A C 1
ATOM 651 O O . PHE A 1 86 ? -4.673 -6.894 3.673 1.00 91.38 86 PHE A O 1
ATOM 658 N N . PRO A 1 87 ? -3.273 -6.968 5.441 1.00 89.56 87 PRO A N 1
ATOM 659 C CA . PRO A 1 87 ? -4.078 -7.916 6.199 1.00 89.56 87 PRO A CA 1
ATOM 660 C C . PRO A 1 87 ? -5.424 -7.302 6.579 1.00 89.56 87 PRO A C 1
ATOM 662 O O . PRO A 1 87 ? -5.498 -6.166 7.046 1.00 89.56 87 PRO A O 1
ATOM 665 N N . LYS A 1 88 ? -6.508 -8.075 6.427 1.00 84.75 88 LYS A N 1
ATOM 666 C CA . LYS A 1 88 ? -7.866 -7.579 6.705 1.00 84.75 88 LYS A CA 1
ATOM 667 C C . LYS A 1 88 ? -8.071 -7.159 8.160 1.00 84.75 88 LYS A C 1
ATOM 669 O O . LYS A 1 88 ? -8.774 -6.189 8.410 1.00 84.75 88 LYS A O 1
ATOM 674 N N . SER A 1 89 ? -7.427 -7.865 9.088 1.00 84.12 89 SER A N 1
ATOM 675 C CA . SER A 1 89 ? -7.422 -7.549 10.521 1.00 84.12 89 SER A CA 1
ATOM 676 C C . SER A 1 89 ? -6.785 -6.196 10.834 1.00 84.12 89 SER A C 1
ATOM 678 O O . SER A 1 89 ? -7.139 -5.576 11.830 1.00 84.12 89 SER A O 1
ATOM 680 N N . GLY A 1 90 ? -5.858 -5.734 9.993 1.00 76.69 90 GLY A N 1
ATOM 681 C CA . GLY A 1 90 ? -5.206 -4.441 10.148 1.00 76.69 90 GLY A CA 1
ATOM 682 C C . GLY A 1 90 ? -5.981 -3.290 9.515 1.00 76.69 90 GLY A C 1
ATOM 683 O O . GLY A 1 90 ? -5.564 -2.145 9.676 1.00 76.69 90 GLY A O 1
ATOM 684 N N . ILE A 1 91 ? -7.058 -3.555 8.758 1.00 77.50 91 ILE A N 1
ATOM 685 C CA . ILE A 1 91 ? -7.795 -2.485 8.083 1.00 77.50 91 ILE A CA 1
ATOM 686 C C . ILE A 1 91 ? -8.586 -1.713 9.145 1.00 77.50 91 ILE A C 1
ATOM 688 O O . ILE A 1 91 ? -9.473 -2.293 9.777 1.00 77.50 91 ILE A O 1
ATOM 692 N N . PRO A 1 92 ? -8.346 -0.400 9.300 1.00 69.25 92 PRO A N 1
ATOM 693 C CA . PRO A 1 92 ? -9.081 0.430 10.239 1.00 69.25 92 PRO A CA 1
ATOM 694 C C . PRO A 1 92 ? -10.448 0.816 9.655 1.00 69.25 92 PRO A C 1
ATOM 696 O O . PRO A 1 92 ? -10.750 1.981 9.442 1.00 69.25 92 PRO A O 1
ATOM 699 N N . VAL A 1 93 ? -11.281 -0.175 9.345 1.00 65.06 93 VAL A N 1
ATOM 700 C CA . VAL A 1 93 ? -12.722 0.011 9.125 1.00 65.06 93 VAL A CA 1
ATOM 701 C C . VAL A 1 93 ? -13.448 -0.309 10.430 1.00 65.06 93 VAL A C 1
ATOM 703 O O . VAL A 1 93 ? -13.0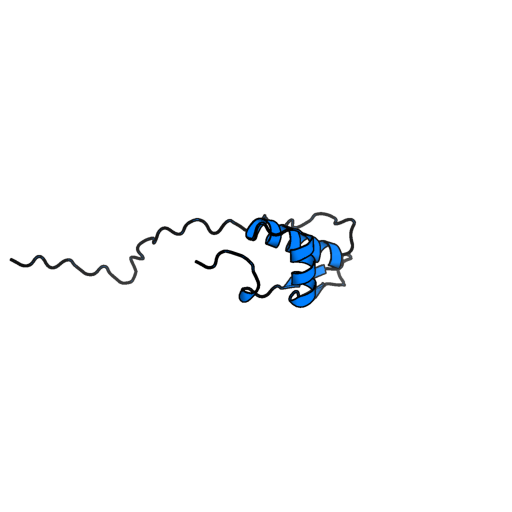16 -1.238 11.119 1.00 65.06 93 VAL A O 1
ATOM 706 N N . PRO A 1 94 ? -14.567 0.370 10.754 1.00 58.25 94 PRO A N 1
ATOM 707 C CA . PRO A 1 94 ? -15.486 -0.125 11.770 1.00 58.25 94 PRO A CA 1
ATOM 708 C C . PRO A 1 94 ? -15.908 -1.549 11.388 1.00 58.25 94 PRO A C 1
ATOM 710 O O . PRO A 1 94 ? -16.618 -1.759 10.402 1.00 58.25 94 PRO A O 1
ATOM 713 N N . GLN A 1 95 ? -15.391 -2.531 12.127 1.00 53.97 95 GLN A N 1
ATOM 714 C CA . GLN A 1 95 ? -15.781 -3.926 11.976 1.00 53.97 95 GLN A CA 1
ATOM 715 C C . GLN A 1 95 ? -17.206 -4.032 12.522 1.00 53.97 95 GLN A C 1
ATOM 717 O O . GLN A 1 95 ? -17.445 -3.714 13.685 1.00 53.97 95 GLN A O 1
ATOM 722 N N . LYS A 1 96 ? -18.143 -4.360 11.634 1.00 39.38 96 LYS A N 1
ATOM 723 C CA . LYS A 1 96 ? -19.551 -4.586 11.960 1.00 39.38 96 LYS A CA 1
ATOM 724 C C . LYS A 1 96 ? -19.712 -5.804 12.862 1.00 39.38 96 LYS A C 1
ATOM 726 O O . LYS A 1 96 ? -19.014 -6.805 12.587 1.00 39.38 96 LYS A O 1
#

pLDDT: mean 75.0, std 18.29, range [39.38, 94.5]